Protein AF-A0A0G3LYS0-F1 (afdb_monomer_lite)

Secondary structure (DSSP, 8-state):
----------------------PPP-----TTSEEEEEEEEEEEEE-TTS-EEEEEEEEEEEEETTEEEEEEEEEEEEETTEEEEEEEEEEE-TTSPEEEEEEEEETTTTEEE---HHHHHHHHHHHHHHHHHH-

Structure (mmCIF, N/CA/C/O backbone):
data_AF-A0A0G3LYS0-F1
#
_entry.id   AF-A0A0G3LYS0-F1
#
loop_
_atom_site.group_PDB
_atom_site.id
_atom_site.type_symbol
_atom_site.label_atom_id
_atom_site.label_alt_id
_atom_site.label_comp_id
_atom_site.label_asym_id
_atom_site.label_entity_id
_atom_site.label_seq_id
_atom_site.pdbx_PDB_ins_code
_atom_site.Cartn_x
_atom_site.Cartn_y
_atom_site.Cartn_z
_atom_site.occupancy
_atom_site.B_iso_or_equiv
_atom_site.auth_seq_id
_atom_site.auth_comp_id
_atom_site.auth_asym_id
_atom_site.auth_atom_id
_atom_site.pdbx_PDB_model_num
ATOM 1 N N . MET A 1 1 ? 40.189 -54.945 -75.879 1.00 42.44 1 MET A N 1
ATOM 2 C CA . MET A 1 1 ? 41.351 -54.211 -75.324 1.00 42.44 1 MET A CA 1
ATOM 3 C C . MET A 1 1 ? 40.959 -52.757 -75.107 1.00 42.44 1 MET A C 1
ATOM 5 O O . MET A 1 1 ? 40.443 -52.184 -76.055 1.00 42.44 1 MET A O 1
ATOM 9 N N . LYS A 1 2 ? 41.309 -52.188 -73.936 1.00 33.91 2 LYS A N 1
ATOM 10 C CA . LYS A 1 2 ? 41.269 -50.748 -73.567 1.00 33.91 2 LYS A CA 1
ATOM 11 C C . LYS A 1 2 ? 39.850 -50.183 -73.351 1.00 33.91 2 LYS A C 1
ATOM 13 O O . LYS A 1 2 ? 38.978 -50.449 -74.153 1.00 33.91 2 LYS A O 1
ATOM 18 N N . LYS A 1 3 ? 39.521 -49.381 -72.337 1.00 42.47 3 LYS A N 1
ATOM 19 C CA . LYS A 1 3 ? 40.168 -48.837 -71.128 1.00 42.47 3 LYS A CA 1
ATOM 20 C C . LYS A 1 3 ? 38.987 -48.386 -70.245 1.00 42.47 3 LYS A C 1
ATOM 22 O O . LYS A 1 3 ? 38.077 -47.747 -70.763 1.00 42.47 3 LYS A O 1
ATOM 27 N N . ILE A 1 4 ? 38.996 -48.706 -68.953 1.00 51.25 4 ILE A N 1
ATOM 28 C CA . ILE A 1 4 ? 38.102 -48.076 -67.969 1.00 51.25 4 ILE A CA 1
ATOM 29 C C . ILE A 1 4 ? 38.629 -46.658 -67.737 1.00 51.25 4 ILE A C 1
ATOM 31 O O . ILE A 1 4 ? 39.824 -46.490 -67.488 1.00 51.25 4 ILE A O 1
ATOM 35 N N . LEU A 1 5 ? 37.756 -45.657 -67.815 1.00 40.59 5 LEU A N 1
ATOM 36 C CA . LEU A 1 5 ? 38.044 -44.308 -67.344 1.00 40.59 5 LEU A CA 1
ATOM 37 C C . LEU A 1 5 ? 36.942 -43.926 -66.351 1.00 40.59 5 LEU A C 1
ATOM 39 O O . LEU A 1 5 ? 35.803 -43.686 -66.744 1.00 40.59 5 LEU A O 1
ATOM 43 N N . LEU A 1 6 ? 37.281 -43.935 -65.059 1.00 45.31 6 LEU A N 1
ATOM 44 C CA . LEU A 1 6 ? 36.468 -43.294 -64.031 1.00 45.31 6 LEU A CA 1
ATOM 45 C C . LEU A 1 6 ? 36.523 -41.783 -64.262 1.00 45.31 6 LEU A C 1
ATOM 47 O O . LEU A 1 6 ? 37.611 -41.211 -64.294 1.00 45.31 6 LEU A O 1
ATOM 51 N N . LEU A 1 7 ? 35.359 -41.145 -64.365 1.00 38.19 7 LEU A N 1
ATOM 52 C CA . LEU A 1 7 ? 35.248 -39.695 -64.282 1.00 38.19 7 LEU A CA 1
ATOM 53 C C . LEU A 1 7 ? 34.521 -39.340 -62.983 1.00 38.19 7 LEU A C 1
ATOM 55 O O . LEU A 1 7 ? 33.296 -39.353 -62.892 1.00 38.19 7 LEU A O 1
ATOM 59 N N . THR A 1 8 ? 35.318 -39.069 -61.954 1.00 49.00 8 THR A N 1
ATOM 60 C CA . THR A 1 8 ? 34.903 -38.432 -60.706 1.00 49.00 8 THR A CA 1
ATOM 61 C C . THR A 1 8 ? 34.383 -37.032 -61.012 1.00 49.00 8 THR A C 1
ATOM 63 O O . THR A 1 8 ? 35.166 -36.142 -61.344 1.00 49.00 8 THR A 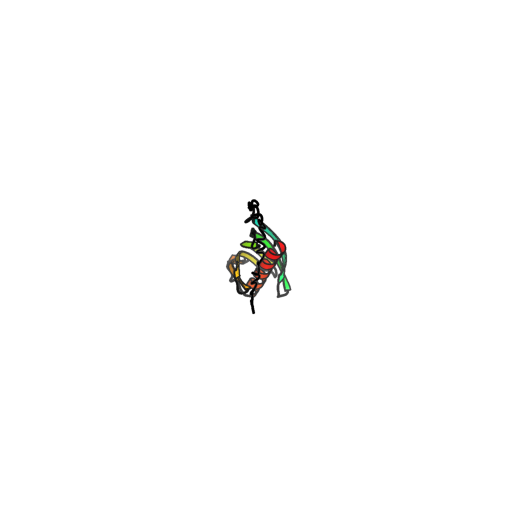O 1
ATOM 66 N N . THR A 1 9 ? 33.075 -36.819 -60.902 1.00 48.72 9 THR A N 1
ATOM 67 C CA . THR A 1 9 ? 32.504 -35.470 -60.850 1.00 48.72 9 THR A CA 1
ATOM 68 C C . THR A 1 9 ? 32.338 -35.078 -59.390 1.00 48.72 9 THR A C 1
ATOM 70 O O . THR A 1 9 ? 31.610 -35.693 -58.617 1.00 48.72 9 THR A O 1
ATOM 73 N N . VAL A 1 10 ? 33.136 -34.087 -59.011 1.00 47.91 10 VAL A N 1
ATOM 74 C CA . VAL A 1 10 ? 33.218 -33.499 -57.681 1.00 47.91 10 VAL A CA 1
ATOM 75 C C . VAL A 1 10 ? 31.913 -32.747 -57.416 1.00 47.91 10 VAL A C 1
ATOM 77 O O . VAL A 1 10 ? 31.523 -31.889 -58.205 1.00 47.91 10 VAL A O 1
ATOM 80 N N . LEU A 1 11 ? 31.241 -33.076 -56.311 1.00 37.00 11 LEU A N 1
ATOM 81 C CA . LEU A 1 11 ? 30.142 -32.293 -55.751 1.00 37.00 11 LEU A CA 1
ATOM 82 C C . LEU A 1 11 ? 30.674 -30.899 -55.398 1.00 37.00 11 LEU A C 1
ATOM 84 O O . LEU A 1 11 ? 31.301 -30.716 -54.355 1.00 37.00 11 LEU A O 1
ATOM 88 N N . SER A 1 12 ? 30.447 -29.908 -56.257 1.00 40.94 12 SER A N 1
ATOM 89 C CA . SER A 1 12 ? 30.615 -28.513 -55.864 1.00 40.94 12 SER A CA 1
ATOM 90 C C . SER A 1 12 ? 29.433 -28.136 -54.977 1.00 40.94 12 SER A C 1
ATOM 92 O O . SER A 1 12 ? 28.340 -27.837 -55.461 1.00 40.94 12 SER A O 1
ATOM 94 N N . VAL A 1 13 ? 29.649 -28.189 -53.665 1.00 43.75 13 VAL A N 1
ATOM 95 C CA . VAL A 1 13 ? 28.769 -27.556 -52.686 1.00 43.75 13 VAL A CA 1
ATOM 96 C C . VAL A 1 13 ? 28.856 -26.057 -52.957 1.00 43.75 13 VAL A C 1
ATOM 98 O O . VAL A 1 13 ? 29.890 -25.435 -52.715 1.00 43.75 13 VAL A O 1
ATOM 101 N N . ALA A 1 14 ? 27.809 -25.479 -53.542 1.00 38.28 14 ALA A N 1
ATOM 102 C CA . ALA A 1 14 ? 27.679 -24.036 -53.615 1.00 38.28 14 ALA A CA 1
ATOM 103 C C . ALA A 1 14 ? 27.429 -23.538 -52.188 1.00 38.28 14 ALA A C 1
ATOM 105 O O . ALA A 1 14 ? 26.298 -23.531 -51.706 1.00 38.28 14 ALA A O 1
ATOM 106 N N . SER A 1 15 ? 28.500 -23.179 -51.486 1.00 40.53 15 SER A N 1
ATOM 107 C CA . SER A 1 15 ? 28.417 -22.438 -50.235 1.00 40.53 15 SER A CA 1
ATOM 108 C C . SER A 1 15 ? 27.838 -21.061 -50.556 1.00 40.53 15 SER A C 1
ATOM 110 O O . SER A 1 15 ? 28.570 -20.131 -50.893 1.00 40.53 15 SER A O 1
ATOM 112 N N . LEU A 1 16 ? 26.509 -20.932 -50.499 1.00 37.47 16 LEU A N 1
ATOM 113 C CA . LEU A 1 16 ? 25.861 -19.633 -50.382 1.00 37.47 16 LEU A CA 1
ATOM 114 C C . LEU A 1 16 ? 26.299 -19.034 -49.044 1.00 37.47 16 LEU A C 1
ATOM 116 O O . LEU A 1 16 ? 25.696 -19.283 -48.004 1.00 37.47 16 LEU A O 1
ATOM 120 N N . TYR A 1 17 ? 27.352 -18.225 -49.069 1.00 39.88 17 TYR A N 1
ATOM 121 C CA . TYR A 1 17 ? 27.537 -17.218 -48.042 1.00 39.88 17 TYR A CA 1
ATOM 122 C C . TYR A 1 17 ? 26.452 -16.171 -48.273 1.00 39.88 17 TYR A C 1
ATOM 124 O O . TYR A 1 17 ? 26.597 -15.269 -49.098 1.00 39.88 17 TYR A O 1
ATOM 132 N N . ALA A 1 18 ? 25.331 -16.320 -47.571 1.00 35.09 18 ALA A N 1
ATOM 133 C CA . ALA A 1 18 ? 24.426 -15.212 -47.342 1.00 35.09 18 ALA A CA 1
ATOM 134 C C . ALA A 1 18 ? 25.208 -14.169 -46.534 1.00 35.09 18 ALA A C 1
ATOM 136 O O . ALA A 1 18 ? 25.243 -14.206 -45.308 1.00 35.09 18 ALA A O 1
ATOM 137 N N . ASN A 1 19 ? 25.884 -13.254 -47.228 1.00 43.31 19 ASN A N 1
ATOM 138 C CA . ASN A 1 19 ? 26.410 -12.040 -46.625 1.00 43.31 19 ASN A CA 1
ATOM 139 C C . ASN A 1 19 ? 25.233 -11.082 -46.404 1.00 43.31 19 ASN A C 1
ATOM 141 O O . ASN A 1 19 ? 25.133 -10.029 -47.027 1.00 43.31 19 ASN A O 1
ATOM 145 N N . THR A 1 20 ? 24.290 -11.489 -45.554 1.00 40.12 20 THR A N 1
ATOM 146 C CA . THR A 1 20 ? 23.375 -10.548 -44.929 1.00 40.12 20 THR A CA 1
ATOM 147 C C . THR A 1 20 ? 24.205 -9.842 -43.880 1.00 40.12 20 THR A C 1
ATOM 149 O O . THR A 1 20 ? 24.384 -10.345 -42.771 1.00 40.12 20 THR A O 1
ATOM 152 N N . THR A 1 21 ? 24.757 -8.688 -44.241 1.00 43.28 21 THR A N 1
ATOM 153 C CA . THR A 1 21 ? 25.082 -7.660 -43.263 1.00 43.28 21 THR A CA 1
ATOM 154 C C . THR A 1 21 ? 23.775 -7.403 -42.524 1.00 43.28 21 THR A C 1
ATOM 156 O O . THR A 1 21 ? 22.909 -6.690 -43.021 1.00 43.28 21 THR A O 1
ATOM 159 N N . ILE A 1 22 ? 23.568 -8.082 -41.393 1.00 47.25 22 ILE A N 1
ATOM 160 C CA . ILE A 1 22 ? 22.548 -7.679 -40.437 1.00 47.25 22 ILE A CA 1
ATOM 161 C C . ILE A 1 22 ? 23.026 -6.288 -40.038 1.00 47.25 22 ILE A C 1
ATOM 163 O O . ILE A 1 22 ? 24.131 -6.196 -39.493 1.00 47.25 22 ILE A O 1
ATOM 167 N N . PRO A 1 23 ? 22.312 -5.205 -40.393 1.00 46.44 23 PRO A N 1
ATOM 168 C CA . PRO A 1 23 ? 22.690 -3.903 -39.890 1.00 46.44 23 PRO A CA 1
ATOM 169 C C . PRO A 1 23 ? 22.713 -4.054 -38.376 1.00 46.44 23 PRO A C 1
ATOM 171 O O . PRO A 1 23 ? 21.704 -4.433 -37.776 1.00 46.44 23 PRO A O 1
ATOM 174 N N . THR A 1 24 ? 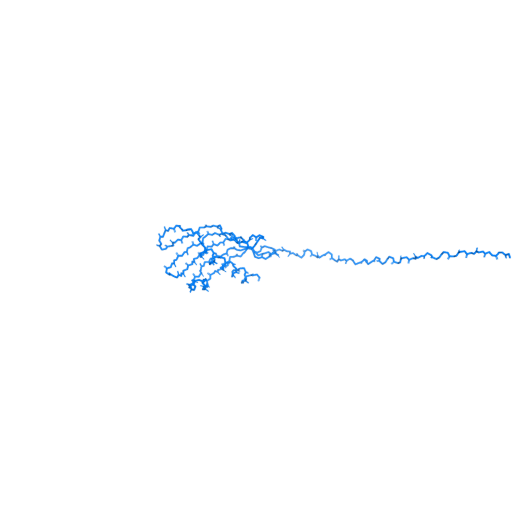23.889 -3.858 -37.773 1.00 49.19 24 THR A N 1
ATOM 175 C CA . THR A 1 24 ? 23.996 -3.690 -36.329 1.00 49.19 24 THR A CA 1
ATOM 176 C C . THR A 1 24 ? 22.914 -2.681 -35.996 1.00 49.19 24 THR A C 1
ATOM 178 O O . THR A 1 24 ? 22.960 -1.602 -36.598 1.00 49.19 24 THR A O 1
ATOM 181 N N . PRO A 1 25 ? 21.900 -3.025 -35.177 1.00 50.12 25 PRO A N 1
ATOM 182 C CA . PRO A 1 25 ? 20.877 -2.060 -34.841 1.00 50.12 25 PRO A CA 1
ATOM 183 C C . PRO A 1 25 ? 21.638 -0.831 -34.378 1.00 50.12 25 PRO A C 1
ATOM 185 O O . PRO A 1 25 ? 22.499 -0.937 -33.493 1.00 50.12 25 PRO A O 1
ATOM 188 N N . GLU A 1 26 ? 21.423 0.292 -35.073 1.00 48.69 26 GLU A N 1
ATOM 189 C CA . GLU A 1 26 ? 21.941 1.566 -34.612 1.00 48.69 26 GLU A CA 1
ATOM 190 C C . GLU A 1 26 ? 21.611 1.598 -33.133 1.00 48.69 26 GLU A C 1
ATOM 192 O O . GLU A 1 26 ? 20.501 1.222 -32.738 1.00 48.69 26 GLU A O 1
ATOM 197 N N . LYS A 1 27 ? 22.611 1.917 -32.311 1.00 47.59 27 LYS A N 1
ATOM 198 C CA . LYS A 1 27 ? 22.441 2.102 -30.878 1.00 47.59 27 LYS A CA 1
ATOM 199 C C . LYS A 1 27 ? 21.561 3.341 -30.742 1.00 47.59 27 LYS A C 1
ATOM 201 O O . LYS A 1 27 ? 22.054 4.427 -30.457 1.00 47.59 27 LYS A O 1
ATOM 206 N N . GLY A 1 28 ? 20.278 3.183 -31.079 1.00 41.50 28 GLY A N 1
ATOM 207 C CA . GLY A 1 28 ? 19.245 4.179 -30.973 1.00 41.50 28 GLY A CA 1
ATOM 208 C C . GLY A 1 28 ? 19.391 4.672 -29.565 1.00 41.50 28 GLY A C 1
ATOM 209 O O . GLY A 1 28 ? 19.545 3.860 -28.652 1.00 41.50 28 GLY A O 1
ATOM 210 N N . ASN A 1 29 ? 19.531 5.982 -29.428 1.00 44.41 29 ASN A N 1
ATOM 211 C CA . ASN A 1 29 ? 19.774 6.605 -28.149 1.00 44.41 29 ASN A CA 1
ATOM 212 C C . ASN A 1 29 ? 18.725 6.088 -27.157 1.00 44.41 29 ASN A C 1
ATOM 214 O O . ASN A 1 29 ? 17.603 6.582 -27.107 1.00 44.41 29 ASN A O 1
ATOM 218 N N . TYR A 1 30 ? 19.093 5.080 -26.361 1.00 46.59 30 TYR A N 1
ATOM 219 C CA . TYR A 1 30 ? 18.342 4.601 -25.212 1.00 46.59 30 TYR A CA 1
ATOM 220 C C . TYR A 1 30 ? 18.517 5.636 -24.092 1.00 46.59 30 TYR A C 1
ATOM 222 O O . TYR A 1 30 ? 18.866 5.309 -22.964 1.00 46.59 30 TYR A O 1
ATOM 230 N N . THR A 1 31 ? 18.340 6.920 -24.400 1.00 45.25 31 THR A N 1
ATOM 231 C CA . THR A 1 31 ? 18.485 8.033 -23.458 1.00 45.25 31 THR A CA 1
ATOM 232 C C . THR A 1 31 ? 17.284 8.157 -22.519 1.00 45.25 31 THR A C 1
ATOM 234 O O . THR A 1 31 ? 17.213 9.108 -21.754 1.00 45.25 31 THR A O 1
ATOM 237 N N . ALA A 1 32 ? 16.376 7.177 -22.508 1.00 51.00 32 ALA A N 1
ATOM 238 C CA . ALA A 1 32 ? 15.281 7.091 -21.544 1.00 51.00 32 ALA A CA 1
ATOM 239 C C . ALA A 1 32 ? 15.036 5.658 -21.028 1.00 51.00 32 ALA A C 1
ATOM 241 O O . ALA A 1 32 ? 13.913 5.314 -20.682 1.00 51.00 32 ALA A O 1
ATOM 242 N N . ALA A 1 33 ? 16.059 4.793 -20.972 1.00 50.19 33 ALA A N 1
ATOM 243 C CA . ALA A 1 33 ? 15.879 3.405 -20.517 1.00 50.19 33 ALA A CA 1
ATOM 244 C C . ALA A 1 33 ? 15.603 3.242 -19.006 1.00 50.19 33 ALA A C 1
ATOM 246 O O . ALA A 1 33 ? 15.414 2.114 -18.571 1.00 50.19 33 ALA A O 1
ATOM 247 N N . ASN A 1 34 ? 15.570 4.330 -18.228 1.00 56.97 34 ASN A N 1
ATOM 248 C CA . ASN A 1 34 ? 15.191 4.347 -16.813 1.00 56.97 34 ASN A CA 1
ATOM 249 C C . ASN A 1 34 ? 14.519 5.689 -16.488 1.00 56.97 34 ASN A C 1
ATOM 251 O O . ASN A 1 34 ? 15.187 6.641 -16.080 1.00 56.97 34 ASN A O 1
ATOM 255 N N . ALA A 1 35 ? 13.210 5.797 -16.710 1.00 71.69 35 ALA A N 1
ATOM 256 C CA . ALA A 1 35 ? 12.454 6.960 -16.259 1.00 71.69 35 ALA A CA 1
ATOM 257 C C . ALA A 1 35 ? 12.054 6.752 -14.793 1.00 71.69 35 ALA A C 1
ATOM 259 O O . ALA A 1 35 ? 11.310 5.824 -14.474 1.00 71.69 35 ALA A O 1
ATOM 260 N N . TYR A 1 36 ? 12.553 7.605 -13.899 1.00 83.44 36 TYR A N 1
ATOM 261 C CA . TYR A 1 36 ? 12.013 7.711 -12.546 1.00 83.44 36 TYR A CA 1
ATOM 262 C C . TYR A 1 36 ? 10.715 8.512 -12.605 1.00 83.44 36 TYR A C 1
ATOM 264 O O . TYR A 1 36 ? 10.692 9.624 -13.136 1.00 83.44 36 TYR A O 1
ATOM 272 N N . LYS A 1 37 ? 9.637 7.943 -12.073 1.00 88.81 37 LYS A N 1
ATOM 273 C CA . LYS A 1 37 ? 8.316 8.567 -12.038 1.00 88.81 37 LYS A CA 1
ATOM 274 C C . LYS A 1 37 ? 7.775 8.491 -10.619 1.00 88.81 37 LYS A C 1
ATOM 276 O O . LYS A 1 37 ? 7.883 7.457 -9.971 1.00 88.81 37 LYS A O 1
ATOM 281 N N . LYS A 1 38 ? 7.158 9.578 -10.174 1.00 92.69 38 LYS A N 1
ATOM 282 C CA . LYS A 1 38 ? 6.339 9.608 -8.967 1.00 92.69 38 LYS A CA 1
ATOM 283 C C . LYS A 1 38 ? 4.878 9.575 -9.403 1.00 92.69 38 LYS A C 1
ATOM 285 O O . LYS A 1 38 ? 4.467 10.402 -10.216 1.00 92.69 38 LYS A O 1
ATOM 290 N N . ILE A 1 39 ? 4.136 8.570 -8.960 1.00 92.44 39 ILE A N 1
ATOM 291 C CA . ILE A 1 39 ? 2.740 8.342 -9.338 1.00 92.44 39 ILE A CA 1
ATOM 292 C C . ILE A 1 39 ? 1.868 8.716 -8.146 1.00 92.44 39 ILE A C 1
ATOM 294 O O . ILE A 1 39 ? 2.099 8.234 -7.039 1.00 92.44 39 ILE A O 1
ATOM 298 N N . GLU A 1 40 ? 0.885 9.578 -8.385 1.00 95.19 40 GLU A N 1
ATOM 299 C CA . GLU A 1 40 ? -0.169 9.871 -7.418 1.00 95.19 40 GLU A CA 1
ATOM 300 C C . GLU A 1 40 ? -1.157 8.709 -7.381 1.00 95.19 40 GLU A C 1
ATOM 302 O O . GLU A 1 40 ? -1.605 8.230 -8.427 1.00 95.19 40 GLU A O 1
ATOM 307 N N . LEU A 1 41 ? -1.489 8.260 -6.177 1.00 96.06 41 LEU A N 1
ATOM 308 C CA . LEU A 1 41 ? -2.594 7.351 -5.937 1.00 96.06 41 LEU A CA 1
ATOM 309 C C . LEU A 1 41 ? -3.728 8.170 -5.334 1.00 96.06 41 LEU A C 1
ATOM 311 O O . LEU A 1 41 ? -3.514 8.877 -4.355 1.00 96.06 41 LEU A O 1
ATOM 315 N N . ASP A 1 42 ? -4.911 8.065 -5.924 1.00 96.88 42 ASP A N 1
ATOM 316 C CA . ASP A 1 42 ? -6.169 8.544 -5.356 1.00 96.88 42 ASP A CA 1
ATOM 317 C C . ASP A 1 42 ? -7.298 7.707 -5.960 1.00 96.88 42 ASP A C 1
ATOM 319 O O . ASP A 1 42 ? -7.773 7.955 -7.071 1.00 96.88 42 ASP A O 1
ATOM 323 N N . TYR A 1 43 ? -7.640 6.613 -5.288 1.00 96.50 43 TYR A N 1
ATOM 324 C CA . TYR A 1 43 ? -8.678 5.704 -5.757 1.00 96.50 43 TYR A CA 1
ATOM 325 C C . TYR A 1 43 ? -9.267 4.884 -4.617 1.00 96.50 43 TYR A C 1
ATOM 327 O O . TYR A 1 43 ? -8.775 4.860 -3.493 1.00 96.50 43 TYR A O 1
ATOM 335 N N . THR A 1 44 ? -10.368 4.203 -4.912 1.00 97.06 44 THR A N 1
ATOM 336 C CA . THR A 1 44 ? -11.037 3.314 -3.967 1.00 97.06 44 THR A CA 1
ATOM 337 C C . THR A 1 44 ? -10.863 1.863 -4.391 1.00 97.06 44 THR A C 1
ATOM 339 O O . THR A 1 44 ? -11.022 1.539 -5.566 1.00 97.06 44 THR A O 1
ATOM 342 N N . ILE A 1 45 ? -10.593 0.988 -3.426 1.00 95.19 45 ILE A N 1
ATOM 343 C CA . ILE A 1 45 ? -10.456 -0.454 -3.617 1.00 95.19 45 ILE A CA 1
ATOM 344 C C . ILE A 1 45 ? -11.287 -1.205 -2.578 1.00 95.19 45 ILE A C 1
ATOM 346 O O . ILE A 1 45 ? -11.514 -0.720 -1.471 1.00 95.19 45 ILE A O 1
ATOM 350 N N . LYS A 1 46 ? -11.795 -2.381 -2.945 1.00 95.00 46 LYS A N 1
ATOM 351 C CA . LYS A 1 46 ? -12.532 -3.257 -2.033 1.00 95.00 46 LYS A CA 1
ATOM 352 C C . LYS A 1 46 ? -11.654 -4.448 -1.680 1.00 95.00 46 LYS A C 1
ATOM 354 O O . LYS A 1 46 ? -11.190 -5.128 -2.595 1.00 95.00 46 LYS A O 1
ATOM 359 N N . ASP A 1 47 ? -11.437 -4.673 -0.388 1.00 91.44 47 ASP A N 1
ATOM 360 C CA . ASP A 1 47 ? -10.651 -5.811 0.085 1.00 91.44 47 ASP A CA 1
ATOM 361 C C . ASP A 1 47 ? -11.441 -7.130 0.008 1.00 91.44 47 ASP A C 1
ATOM 363 O O . ASP A 1 47 ? -12.642 -7.163 -0.291 1.00 91.44 47 ASP A O 1
ATOM 367 N N . VAL A 1 48 ? -10.751 -8.234 0.300 1.00 85.88 48 VAL A N 1
ATOM 368 C CA . VAL A 1 48 ? -11.319 -9.593 0.297 1.00 85.88 48 VAL A CA 1
ATOM 369 C C . VAL A 1 48 ? -12.449 -9.787 1.314 1.00 85.88 48 VAL A C 1
ATOM 371 O O . VAL A 1 48 ? -13.309 -10.644 1.116 1.00 85.88 48 VAL A O 1
ATOM 374 N N . ASN A 1 49 ? -12.484 -8.965 2.364 1.00 88.75 49 ASN A N 1
ATOM 375 C CA . ASN A 1 49 ? -13.494 -8.986 3.419 1.00 88.75 49 ASN A CA 1
ATOM 376 C C . ASN A 1 49 ? -14.691 -8.067 3.097 1.00 88.75 49 ASN A C 1
ATOM 378 O O . ASN A 1 49 ? -15.661 -8.003 3.851 1.00 88.75 49 ASN A O 1
ATOM 382 N N . GLY A 1 50 ? -14.660 -7.377 1.953 1.00 91.50 50 GLY A N 1
ATOM 383 C CA . GLY A 1 50 ? -15.712 -6.487 1.482 1.00 91.50 50 GLY A CA 1
ATOM 384 C C . GLY A 1 50 ? -15.624 -5.054 2.014 1.00 91.50 50 GLY A C 1
ATOM 385 O O . GLY A 1 50 ? -16.505 -4.247 1.692 1.00 91.50 50 GLY A O 1
ATOM 386 N N . THR A 1 51 ? -14.584 -4.710 2.772 1.00 94.94 51 THR A N 1
ATOM 387 C CA . THR A 1 51 ? -14.342 -3.345 3.242 1.00 94.94 51 THR A CA 1
ATOM 388 C C . THR A 1 51 ? -13.874 -2.486 2.080 1.00 94.94 51 THR A C 1
ATOM 390 O O . THR A 1 51 ? -13.043 -2.886 1.268 1.00 94.94 51 THR A O 1
ATOM 393 N N . THR A 1 52 ? -14.439 -1.287 1.986 1.00 97.06 52 THR A N 1
ATOM 394 C CA . THR A 1 52 ? -14.026 -0.292 0.997 1.00 97.06 52 THR A CA 1
ATOM 395 C C . THR A 1 52 ? -12.953 0.601 1.606 1.00 97.06 52 THR A C 1
ATOM 397 O O . THR A 1 52 ? -13.167 1.173 2.676 1.00 97.06 52 THR A O 1
ATOM 400 N N . TRP A 1 53 ? -11.825 0.707 0.913 1.00 97.44 53 TRP A N 1
ATOM 401 C CA . TRP A 1 53 ? -10.653 1.477 1.298 1.00 97.44 53 TRP A CA 1
ATOM 402 C C . TRP A 1 53 ? -10.414 2.595 0.290 1.00 97.44 53 TRP A C 1
ATOM 404 O O . TRP A 1 53 ? -10.312 2.342 -0.909 1.00 97.44 53 TRP A O 1
ATOM 414 N N . HIS A 1 54 ? -10.310 3.828 0.774 1.00 98.31 54 HIS A N 1
ATOM 415 C CA . HIS A 1 54 ? -9.770 4.948 0.015 1.00 98.31 54 HIS A CA 1
ATOM 416 C C . HIS A 1 54 ? -8.252 4.953 0.172 1.00 98.31 54 HIS A C 1
ATOM 418 O O . HIS A 1 54 ? -7.740 5.021 1.292 1.00 98.31 54 HIS A O 1
ATOM 424 N N . ILE A 1 55 ? -7.555 4.829 -0.952 1.00 98.06 55 ILE A N 1
ATOM 425 C CA . ILE A 1 55 ? -6.101 4.800 -1.038 1.00 98.06 55 ILE A CA 1
ATOM 426 C C . ILE A 1 55 ? -5.651 6.118 -1.639 1.00 98.06 55 ILE A C 1
ATOM 428 O O . ILE A 1 55 ? -6.020 6.430 -2.774 1.00 98.06 55 ILE A O 1
ATOM 432 N N . TYR A 1 56 ? -4.847 6.873 -0.895 1.00 98.12 56 TYR A N 1
ATOM 433 C CA . TYR A 1 56 ? -4.275 8.114 -1.398 1.00 98.12 56 TYR A CA 1
ATOM 434 C C . TYR A 1 56 ? -2.818 8.297 -0.986 1.00 98.12 56 TYR A C 1
ATOM 436 O O . TYR A 1 56 ? -2.408 7.853 0.082 1.00 98.12 56 TYR A O 1
ATOM 444 N N . GLY A 1 57 ? -2.020 8.958 -1.819 1.00 97.81 57 GLY A N 1
ATOM 445 C CA . GLY A 1 57 ? -0.604 9.204 -1.552 1.00 97.81 57 GLY A CA 1
ATOM 446 C C . GLY A 1 57 ? 0.245 9.043 -2.801 1.00 97.81 57 GLY A C 1
ATOM 447 O O . GLY A 1 57 ? -0.194 9.361 -3.904 1.00 97.81 57 GLY A O 1
ATOM 448 N N . TRP A 1 58 ? 1.472 8.560 -2.635 1.00 97.19 58 TRP A N 1
ATOM 449 C CA . TRP A 1 58 ? 2.452 8.505 -3.710 1.00 97.19 58 TRP A CA 1
ATOM 450 C C . TRP A 1 58 ? 3.206 7.183 -3.755 1.00 97.19 58 TRP A C 1
ATOM 452 O O . TRP A 1 58 ? 3.500 6.563 -2.734 1.00 97.19 58 TRP A O 1
ATOM 462 N N . VAL A 1 59 ? 3.582 6.793 -4.969 1.00 95.31 59 VAL A N 1
ATOM 463 C CA . VAL A 1 59 ? 4.511 5.693 -5.213 1.00 95.31 59 VAL A CA 1
ATOM 464 C C . VAL A 1 59 ? 5.608 6.139 -6.171 1.00 95.31 59 VAL A C 1
ATOM 466 O O . VAL A 1 59 ? 5.347 6.661 -7.258 1.00 95.31 59 VAL A O 1
ATOM 469 N N . ASP A 1 60 ? 6.852 5.936 -5.759 1.00 93.31 60 ASP A N 1
ATOM 470 C CA . ASP A 1 60 ? 8.031 6.179 -6.577 1.00 93.31 60 ASP A CA 1
ATOM 471 C C . ASP A 1 60 ? 8.359 4.908 -7.361 1.00 93.31 60 ASP A C 1
ATOM 473 O O . ASP A 1 60 ? 8.528 3.831 -6.785 1.00 93.31 60 ASP A O 1
ATOM 477 N N . VAL A 1 61 ? 8.482 5.025 -8.683 1.00 90.12 61 VAL A N 1
ATOM 478 C CA . VAL A 1 61 ? 8.736 3.897 -9.584 1.00 90.12 61 VAL A CA 1
ATOM 479 C C . VAL A 1 61 ? 9.878 4.179 -10.549 1.00 90.12 61 VAL A C 1
ATOM 481 O O . VAL A 1 61 ? 10.154 5.322 -10.920 1.00 90.12 61 VAL A O 1
ATOM 484 N N . SER A 1 62 ? 10.534 3.110 -10.984 1.00 87.38 62 SER A N 1
ATOM 485 C CA . SER A 1 62 ? 11.473 3.115 -12.101 1.00 87.38 62 SER A CA 1
ATOM 486 C C . SER A 1 62 ? 10.871 2.332 -13.258 1.00 87.38 62 SER A C 1
ATOM 488 O O . SER A 1 62 ? 10.491 1.175 -13.091 1.00 87.38 62 SER A O 1
ATOM 490 N N . ILE A 1 63 ? 10.797 2.964 -14.428 1.00 81.88 63 ILE A N 1
ATOM 491 C CA . ILE A 1 63 ? 10.283 2.359 -15.657 1.00 81.88 63 ILE A CA 1
ATOM 492 C C . ILE A 1 63 ? 11.464 2.098 -16.584 1.00 81.88 63 ILE A C 1
ATOM 494 O O . ILE A 1 63 ? 12.132 3.040 -17.021 1.00 81.88 63 ILE A O 1
ATOM 498 N N . GLY A 1 64 ? 11.717 0.825 -16.873 1.00 76.69 64 GLY A N 1
ATOM 499 C CA . GLY A 1 64 ? 12.774 0.402 -17.785 1.00 76.69 64 GLY A CA 1
ATOM 500 C C . GLY A 1 64 ? 12.310 -0.676 -18.756 1.00 76.69 64 GLY A C 1
ATOM 501 O O . GLY A 1 64 ? 11.150 -1.078 -18.770 1.00 76.69 64 GLY A O 1
ATOM 502 N N . LEU A 1 65 ? 13.241 -1.184 -19.567 1.00 70.12 65 LEU A N 1
ATOM 503 C CA . LEU A 1 65 ? 12.954 -2.223 -20.571 1.00 70.12 65 LEU A CA 1
ATOM 504 C C . LEU A 1 65 ? 12.423 -3.539 -19.965 1.00 70.12 65 LEU A C 1
ATOM 506 O O . LEU A 1 65 ? 11.829 -4.338 -20.679 1.00 70.12 65 LEU A O 1
ATOM 510 N N . GLY A 1 66 ? 12.644 -3.761 -18.665 1.00 71.62 66 GLY A N 1
ATOM 511 C CA . GLY A 1 66 ? 12.133 -4.909 -17.910 1.00 71.62 66 GLY A CA 1
ATOM 512 C C . GLY A 1 66 ? 10.770 -4.686 -17.242 1.00 71.62 66 GLY A C 1
ATOM 513 O O . GLY A 1 66 ? 10.347 -5.546 -16.478 1.00 71.62 66 GLY A O 1
ATOM 514 N N . GLY A 1 67 ? 10.105 -3.553 -17.498 1.00 78.69 67 GLY A N 1
ATOM 515 C CA . GLY A 1 67 ? 8.837 -3.175 -16.873 1.00 78.69 67 GLY A CA 1
ATOM 516 C C . GLY A 1 67 ? 9.000 -2.183 -15.719 1.00 78.69 67 GLY A C 1
ATOM 517 O O . GLY A 1 67 ? 9.978 -1.430 -15.649 1.00 78.69 67 GLY A O 1
ATOM 518 N N . ILE A 1 68 ? 8.007 -2.170 -14.828 1.00 82.81 68 ILE A N 1
ATOM 519 C CA . ILE A 1 68 ? 7.952 -1.285 -13.663 1.00 82.81 68 ILE A CA 1
ATOM 520 C C . ILE A 1 68 ? 8.594 -1.948 -12.453 1.00 82.81 68 ILE A C 1
ATOM 522 O O . ILE A 1 68 ? 8.204 -3.038 -12.048 1.00 82.81 68 ILE A O 1
ATOM 526 N N . SER A 1 69 ? 9.522 -1.232 -11.826 1.00 85.31 69 SER A N 1
ATOM 527 C CA . SER A 1 69 ? 10.010 -1.532 -10.485 1.00 85.31 69 SER A CA 1
ATOM 528 C C . SER A 1 69 ? 9.467 -0.500 -9.506 1.00 85.31 69 SER A C 1
ATOM 530 O O . SER A 1 69 ? 9.680 0.700 -9.694 1.00 85.31 69 SER A O 1
ATOM 532 N N . ILE A 1 70 ? 8.814 -0.957 -8.438 1.00 87.88 70 ILE A N 1
ATOM 533 C CA . ILE A 1 70 ? 8.420 -0.081 -7.337 1.00 87.88 70 ILE A CA 1
ATOM 534 C C . ILE A 1 70 ? 9.628 0.191 -6.439 1.00 87.88 70 ILE A C 1
ATOM 536 O O . ILE A 1 70 ? 10.313 -0.734 -6.000 1.00 87.88 70 ILE A O 1
ATOM 540 N N . ASN A 1 71 ? 9.899 1.466 -6.170 1.00 89.75 71 ASN A N 1
ATOM 541 C CA . ASN A 1 71 ? 11.006 1.893 -5.321 1.00 89.75 71 ASN A CA 1
ATOM 542 C C . ASN A 1 71 ? 10.540 2.177 -3.896 1.00 89.75 71 ASN A C 1
ATOM 544 O O . ASN A 1 71 ? 11.188 1.721 -2.955 1.00 89.75 71 ASN A O 1
ATOM 548 N N . HIS A 1 72 ? 9.444 2.924 -3.747 1.00 95.38 72 HIS A N 1
ATOM 549 C CA . HIS A 1 72 ? 8.957 3.369 -2.447 1.00 95.38 72 HIS A CA 1
ATOM 550 C C . HIS A 1 72 ? 7.469 3.732 -2.486 1.00 95.38 72 HIS A C 1
ATOM 552 O O . HIS A 1 72 ? 6.996 4.299 -3.467 1.00 95.38 72 HIS A O 1
ATOM 558 N N . TYR A 1 73 ? 6.760 3.431 -1.407 1.00 96.81 73 TYR A N 1
ATOM 559 C CA . TYR A 1 73 ? 5.387 3.821 -1.122 1.00 96.81 73 TYR A CA 1
ATOM 560 C C . TYR A 1 73 ? 5.367 4.807 0.037 1.00 96.81 73 TYR A C 1
ATOM 562 O O . TYR A 1 73 ? 6.053 4.597 1.033 1.00 96.81 73 TYR A O 1
ATOM 570 N N . ASP A 1 74 ? 4.513 5.814 -0.092 1.00 97.62 74 ASP A N 1
ATOM 571 C CA . ASP A 1 74 ? 4.086 6.725 0.964 1.00 97.62 74 ASP A CA 1
ATOM 572 C C . ASP A 1 74 ? 2.576 6.935 0.779 1.00 97.62 74 ASP A C 1
ATOM 574 O O . ASP A 1 74 ? 2.141 7.772 -0.019 1.00 97.62 74 ASP A O 1
ATOM 578 N N . VAL A 1 75 ? 1.771 6.062 1.393 1.00 97.88 75 VAL A N 1
ATOM 579 C CA . VAL A 1 75 ? 0.336 5.939 1.090 1.00 97.88 75 VAL A CA 1
ATOM 580 C C . VAL A 1 75 ? -0.513 5.804 2.342 1.00 97.88 75 VAL A C 1
ATOM 582 O O . VAL A 1 75 ? -0.172 5.104 3.290 1.00 97.88 75 VAL A O 1
ATOM 585 N N . HIS A 1 76 ? -1.675 6.436 2.320 1.00 98.31 76 HIS A N 1
ATOM 586 C CA . HIS A 1 76 ? -2.707 6.305 3.329 1.00 98.31 76 HIS A CA 1
ATOM 587 C C . HIS A 1 76 ? -3.807 5.353 2.868 1.00 98.31 76 HIS A C 1
ATOM 589 O O . HIS A 1 76 ? -4.227 5.383 1.711 1.00 98.31 76 HIS A O 1
ATOM 595 N N . LEU A 1 77 ? -4.298 4.543 3.805 1.00 97.88 77 LEU A N 1
ATOM 596 C CA . LEU A 1 77 ? -5.396 3.604 3.619 1.00 97.88 77 LEU A CA 1
ATOM 597 C C . LEU A 1 77 ? -6.507 3.953 4.613 1.00 97.88 77 LEU A C 1
ATOM 599 O O . LEU A 1 77 ? -6.321 3.816 5.823 1.00 97.88 77 LEU A O 1
ATOM 603 N N . VAL A 1 78 ? -7.657 4.414 4.121 1.00 97.88 78 VAL A N 1
ATOM 604 C CA . VAL A 1 78 ? -8.796 4.823 4.958 1.00 97.88 78 VAL A CA 1
ATOM 605 C C . VAL A 1 78 ? -10.006 3.955 4.654 1.00 97.88 78 VAL A C 1
ATOM 607 O O . VAL A 1 78 ? -10.540 3.990 3.550 1.00 97.88 78 VAL A O 1
ATOM 610 N N . GLY A 1 79 ? -10.465 3.177 5.629 1.00 95.94 79 GLY A N 1
ATOM 611 C CA . GLY A 1 79 ? -11.542 2.212 5.416 1.00 95.94 79 GLY A CA 1
ATOM 612 C C . GLY A 1 79 ? -11.912 1.449 6.682 1.00 95.94 79 GLY A C 1
ATOM 613 O O . GLY A 1 79 ? -11.112 1.314 7.604 1.00 95.94 79 GLY A O 1
ATOM 614 N N . GLY A 1 80 ? -13.163 0.986 6.768 1.00 89.88 80 GLY A N 1
ATOM 615 C CA . GLY A 1 80 ? -13.626 0.150 7.888 1.00 89.88 80 GLY A CA 1
ATOM 616 C C . GLY A 1 80 ? -13.536 0.803 9.275 1.00 89.88 80 GLY A C 1
ATOM 617 O O . GLY A 1 80 ? -13.493 0.094 10.274 1.00 89.88 80 GLY A O 1
ATOM 618 N N . GLY A 1 81 ? -13.484 2.138 9.346 1.00 93.69 81 GLY A N 1
ATOM 619 C CA . GLY A 1 81 ? -13.262 2.886 10.591 1.00 93.69 81 GLY A CA 1
ATOM 620 C C . GLY A 1 81 ? -11.789 3.075 10.972 1.00 93.69 81 GLY A C 1
ATOM 621 O O . GLY A 1 81 ? -11.514 3.657 12.017 1.00 93.69 81 GLY A O 1
ATOM 622 N N . ASN A 1 82 ? -10.856 2.631 10.128 1.00 95.00 82 ASN A N 1
ATOM 623 C CA . ASN A 1 82 ? -9.418 2.745 10.336 1.00 95.00 82 ASN A CA 1
ATOM 624 C C . ASN A 1 82 ? -8.791 3.769 9.384 1.00 95.00 82 ASN A C 1
ATOM 626 O O . ASN A 1 82 ? -9.303 4.029 8.291 1.00 95.00 82 ASN A O 1
ATOM 630 N N . HIS A 1 83 ? -7.643 4.306 9.794 1.00 97.50 83 HIS A N 1
ATOM 631 C CA . HIS A 1 83 ? -6.763 5.117 8.957 1.00 97.50 83 HIS A CA 1
ATOM 632 C C . HIS A 1 83 ? -5.329 4.670 9.196 1.00 97.50 83 HIS A C 1
ATOM 634 O O . HIS A 1 83 ? -4.777 4.886 10.276 1.00 97.50 83 HIS A O 1
ATOM 640 N N . TYR A 1 84 ? -4.744 4.053 8.178 1.00 97.88 84 TYR A N 1
ATOM 641 C CA . TYR A 1 84 ? -3.363 3.610 8.198 1.00 97.88 84 TYR A CA 1
ATOM 642 C C . TYR A 1 84 ? -2.491 4.450 7.274 1.00 97.88 84 TYR A C 1
ATOM 644 O O . TYR A 1 84 ? -2.966 4.974 6.267 1.00 97.88 84 TYR A O 1
ATOM 652 N N . HIS A 1 85 ? -1.214 4.570 7.615 1.00 98.25 85 HIS A N 1
ATOM 653 C CA . HIS A 1 85 ? -0.179 5.165 6.778 1.00 98.25 85 HIS A CA 1
ATOM 654 C C . HIS A 1 85 ? 0.931 4.140 6.581 1.00 98.25 85 HIS A C 1
ATOM 656 O O . HIS A 1 85 ? 1.542 3.690 7.548 1.00 98.25 85 HIS A O 1
ATOM 662 N N . PHE A 1 86 ? 1.137 3.724 5.336 1.00 97.94 86 PHE A N 1
ATOM 663 C CA . PHE A 1 86 ? 2.177 2.788 4.948 1.00 97.94 86 PHE A CA 1
ATOM 664 C C . PHE A 1 86 ? 3.323 3.534 4.271 1.00 97.94 86 PHE A C 1
ATOM 666 O O . PHE A 1 86 ? 3.120 4.220 3.265 1.00 97.94 86 PHE A O 1
ATOM 673 N N . VAL A 1 87 ? 4.528 3.343 4.805 1.00 97.69 87 VAL A N 1
ATOM 674 C CA . VAL A 1 87 ? 5.776 3.860 4.243 1.00 97.69 87 VAL A CA 1
ATOM 675 C C . VAL A 1 87 ? 6.739 2.696 4.065 1.00 97.69 87 VAL A C 1
ATOM 677 O O . VAL A 1 87 ? 7.163 2.081 5.045 1.00 97.69 87 VAL A O 1
ATOM 680 N N . GLY A 1 88 ? 7.088 2.359 2.825 1.00 95.88 88 GLY A N 1
ATOM 681 C CA . GLY A 1 88 ? 7.853 1.138 2.578 1.00 95.88 88 GLY A CA 1
ATOM 682 C C . GLY A 1 88 ? 8.054 0.785 1.116 1.00 95.88 88 GLY A C 1
ATOM 683 O O . GLY A 1 88 ? 7.953 1.622 0.229 1.00 95.88 88 GLY A O 1
ATOM 684 N N . LYS A 1 89 ? 8.368 -0.476 0.852 1.00 92.62 89 LYS A N 1
ATOM 685 C CA . LYS A 1 89 ? 8.592 -1.035 -0.474 1.00 92.62 89 LYS A CA 1
ATOM 686 C C . LYS A 1 89 ? 8.006 -2.439 -0.535 1.00 92.62 89 LYS A C 1
ATOM 688 O O . LYS A 1 89 ? 8.109 -3.218 0.408 1.00 92.62 89 LYS A O 1
ATOM 693 N N . MET A 1 90 ? 7.438 -2.769 -1.687 1.00 90.88 90 MET A N 1
ATOM 694 C CA . MET A 1 90 ? 7.006 -4.125 -2.008 1.00 90.88 90 MET A CA 1
ATOM 695 C C . MET A 1 90 ? 7.886 -4.679 -3.123 1.00 90.88 90 MET A C 1
ATOM 697 O O . MET A 1 90 ? 8.302 -3.949 -4.024 1.00 90.88 90 MET A O 1
ATOM 701 N N . SER A 1 91 ? 8.272 -5.948 -3.030 1.00 84.56 91 SER A N 1
ATOM 702 C CA . SER A 1 91 ? 9.149 -6.591 -4.011 1.00 84.56 91 SER A CA 1
ATOM 703 C C . SER A 1 91 ? 8.691 -8.014 -4.282 1.00 84.56 91 SER A C 1
ATOM 705 O O . SER A 1 91 ? 8.751 -8.881 -3.413 1.00 84.56 91 SER A O 1
ATOM 707 N N . THR A 1 92 ? 8.245 -8.262 -5.510 1.00 79.62 92 THR A N 1
ATOM 708 C CA . THR A 1 92 ? 7.871 -9.603 -5.957 1.00 79.62 92 THR A CA 1
ATOM 709 C C . THR A 1 92 ? 9.126 -10.429 -6.216 1.00 79.62 92 THR A C 1
ATOM 711 O O . THR A 1 92 ? 9.995 -10.057 -7.005 1.00 79.62 92 THR A O 1
ATOM 714 N N . GLN A 1 93 ? 9.232 -11.560 -5.531 1.00 75.44 93 GLN A N 1
ATOM 715 C CA . GLN A 1 93 ? 10.313 -12.520 -5.686 1.00 75.44 93 GLN A CA 1
ATOM 716 C C . GLN A 1 93 ? 10.056 -13.452 -6.877 1.00 75.44 93 GLN A C 1
ATOM 718 O O . GLN A 1 93 ? 8.928 -13.624 -7.335 1.00 75.44 93 GLN A O 1
ATOM 723 N N . GLY A 1 94 ? 11.109 -14.120 -7.362 1.00 68.69 94 GLY A N 1
ATOM 724 C CA . GLY A 1 94 ? 11.027 -15.029 -8.516 1.00 68.69 94 GLY A CA 1
ATOM 725 C C . GLY A 1 94 ? 10.111 -16.250 -8.329 1.00 68.69 94 GLY A C 1
ATOM 726 O O . GLY A 1 94 ? 9.829 -16.947 -9.296 1.00 68.69 94 GLY A O 1
ATOM 727 N N . ASN A 1 95 ? 9.632 -16.508 -7.108 1.00 77.00 95 ASN A N 1
ATOM 728 C CA . ASN A 1 95 ? 8.636 -17.536 -6.790 1.00 77.00 95 ASN A CA 1
ATOM 729 C C . ASN A 1 95 ? 7.184 -17.006 -6.788 1.00 77.00 95 ASN A C 1
ATOM 731 O O . ASN A 1 95 ? 6.277 -17.754 -6.434 1.00 77.00 95 ASN A O 1
ATOM 735 N N . GLY A 1 96 ? 6.964 -15.734 -7.140 1.00 73.50 96 GLY A N 1
ATOM 736 C CA . GLY A 1 96 ? 5.654 -15.078 -7.125 1.00 73.50 96 GLY A CA 1
ATOM 737 C C . GLY A 1 96 ? 5.212 -14.552 -5.755 1.00 73.50 96 GLY A C 1
ATOM 738 O O . GLY A 1 96 ? 4.147 -13.954 -5.662 1.00 73.50 96 GLY A O 1
ATOM 739 N N . SER A 1 97 ? 6.007 -14.7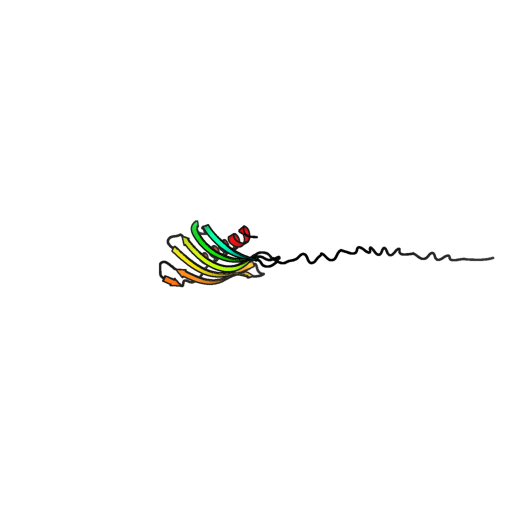38 -4.696 1.00 80.38 97 SER A N 1
ATOM 740 C CA . SER A 1 97 ? 5.731 -14.145 -3.384 1.00 80.38 97 SER A CA 1
ATOM 741 C C . SER A 1 97 ? 6.117 -12.672 -3.379 1.00 80.38 97 SER A C 1
ATOM 743 O O . SER A 1 97 ? 7.225 -12.328 -3.783 1.00 80.38 97 SER A O 1
ATOM 745 N N . THR A 1 98 ? 5.255 -11.810 -2.853 1.00 86.19 98 THR A N 1
ATOM 746 C CA . THR A 1 98 ? 5.590 -10.401 -2.619 1.00 86.19 98 THR A CA 1
ATOM 747 C C . THR A 1 98 ? 6.101 -10.229 -1.197 1.00 86.19 98 THR A C 1
ATOM 749 O O . THR A 1 98 ? 5.410 -10.561 -0.235 1.00 86.19 98 THR A O 1
ATOM 752 N N . ASP A 1 99 ? 7.330 -9.741 -1.079 1.00 90.00 99 ASP A N 1
ATOM 753 C CA . ASP A 1 99 ? 7.902 -9.295 0.184 1.00 90.00 99 ASP A CA 1
ATOM 754 C C . ASP A 1 99 ? 7.506 -7.841 0.447 1.00 90.00 99 ASP A C 1
ATOM 756 O O . ASP A 1 99 ? 7.411 -7.042 -0.491 1.00 90.00 99 ASP A O 1
ATOM 760 N N . ILE A 1 100 ? 7.255 -7.513 1.711 1.00 93.25 100 ILE A N 1
ATOM 761 C CA . ILE A 1 100 ? 6.797 -6.192 2.144 1.00 93.25 100 ILE A CA 1
ATOM 762 C C . ILE A 1 100 ? 7.742 -5.726 3.242 1.00 93.25 100 ILE A C 1
ATOM 764 O O . ILE A 1 100 ? 7.718 -6.253 4.353 1.00 93.25 100 ILE A O 1
ATOM 768 N N . ASP A 1 101 ? 8.549 -4.724 2.913 1.00 92.31 101 ASP A N 1
ATOM 769 C CA . ASP A 1 101 ? 9.487 -4.080 3.825 1.00 92.31 101 ASP A CA 1
ATOM 770 C C . ASP A 1 101 ? 9.011 -2.652 4.087 1.00 92.31 101 ASP A C 1
ATOM 772 O O . ASP A 1 101 ? 8.903 -1.846 3.161 1.00 92.31 101 ASP A O 1
ATOM 776 N N . GLY A 1 102 ? 8.665 -2.328 5.327 1.00 93.50 102 GLY A N 1
ATOM 777 C CA . GLY A 1 102 ? 8.137 -1.010 5.645 1.00 93.50 102 GLY A CA 1
ATOM 778 C C . GLY A 1 102 ? 7.493 -0.901 7.014 1.00 93.50 102 GLY A C 1
ATOM 779 O O . GLY A 1 102 ? 7.440 -1.852 7.794 1.00 93.50 102 GLY A O 1
ATOM 780 N N . LEU A 1 103 ? 6.990 0.299 7.275 1.00 96.38 103 LEU A N 1
ATOM 781 C CA . LEU A 1 103 ? 6.280 0.670 8.485 1.00 96.38 103 LEU A CA 1
ATOM 782 C C . LEU A 1 103 ? 4.803 0.885 8.163 1.00 96.38 103 LE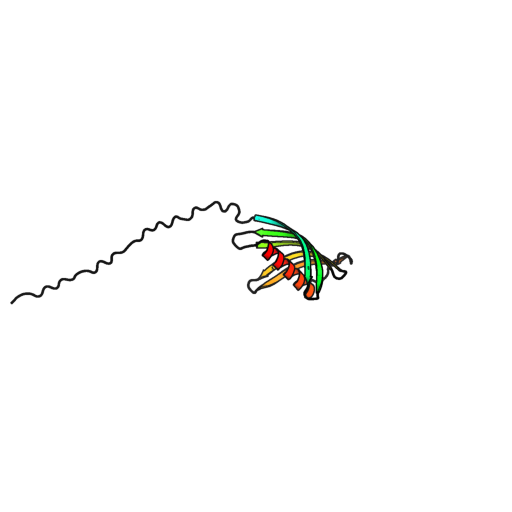U A C 1
ATOM 784 O O . LEU A 1 103 ? 4.466 1.504 7.153 1.00 96.38 103 LEU A O 1
ATOM 788 N N . LEU A 1 104 ? 3.936 0.415 9.054 1.00 97.50 104 LEU A N 1
ATOM 789 C CA . LEU A 1 104 ? 2.516 0.720 9.029 1.00 97.50 104 LEU A CA 1
ATOM 790 C C . LEU A 1 104 ? 2.122 1.413 10.327 1.00 97.50 104 LEU A C 1
ATOM 792 O O . LEU A 1 104 ? 2.274 0.863 11.419 1.00 97.50 104 LEU A O 1
ATOM 796 N N . GLU A 1 105 ? 1.613 2.628 10.206 1.00 97.69 105 GLU A N 1
ATOM 797 C CA . GLU A 1 105 ? 1.150 3.419 11.336 1.00 97.69 105 GLU A CA 1
ATOM 798 C C . GLU A 1 105 ? -0.372 3.476 11.356 1.00 97.69 105 GLU A C 1
ATOM 800 O O . GLU A 1 105 ? -1.015 3.788 10.357 1.00 97.69 105 GLU A O 1
ATOM 805 N N . ASP A 1 106 ? -0.957 3.207 12.516 1.00 97.00 106 ASP A N 1
ATOM 806 C CA . ASP A 1 106 ? -2.330 3.571 12.835 1.00 97.00 106 ASP A CA 1
ATOM 807 C C . ASP A 1 106 ? -2.363 5.059 13.185 1.00 97.00 106 ASP A C 1
ATOM 809 O O . ASP A 1 106 ? -1.943 5.475 14.270 1.00 97.00 106 ASP A O 1
ATOM 813 N N . VAL A 1 107 ? -2.847 5.861 12.238 1.00 97.06 107 VAL A N 1
ATO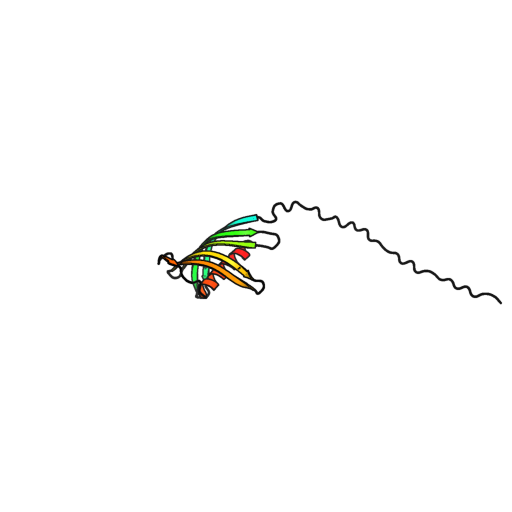M 814 C CA . VAL A 1 107 ? -2.843 7.325 12.315 1.00 97.06 107 VAL A CA 1
ATOM 815 C C . VAL A 1 107 ? -3.782 7.816 13.418 1.00 97.06 107 VAL A C 1
ATOM 817 O O . VAL A 1 107 ? -3.484 8.799 14.100 1.00 97.06 107 VAL A O 1
ATOM 820 N N . ILE A 1 108 ? -4.899 7.114 13.638 1.00 95.19 108 ILE A N 1
ATOM 821 C CA . ILE A 1 108 ? -5.893 7.469 14.659 1.00 95.19 108 ILE A CA 1
ATOM 822 C C . ILE A 1 108 ? -5.308 7.228 16.050 1.00 95.19 108 ILE A C 1
ATOM 824 O O . ILE A 1 108 ? -5.367 8.103 16.916 1.00 95.19 108 ILE A O 1
ATOM 828 N N . ASN A 1 109 ? -4.718 6.050 16.254 1.00 95.50 109 ASN A N 1
ATOM 829 C CA . ASN A 1 109 ? -4.211 5.625 17.557 1.00 95.50 109 ASN A CA 1
ATOM 830 C C . ASN A 1 109 ? -2.739 5.996 17.801 1.00 95.50 109 ASN A C 1
ATOM 832 O O . ASN A 1 109 ? -2.227 5.739 18.891 1.00 95.50 109 ASN A O 1
ATOM 836 N N . LYS A 1 110 ? -2.071 6.619 16.821 1.00 94.69 110 LYS A N 1
ATOM 837 C CA . LYS A 1 110 ? -0.678 7.095 16.876 1.00 94.69 110 LYS A CA 1
ATOM 838 C C . LYS A 1 110 ? 0.310 6.014 17.308 1.00 94.69 110 LYS A C 1
ATOM 840 O O . LYS A 1 110 ? 1.136 6.228 18.197 1.00 94.69 110 LYS A O 1
ATOM 845 N N . LYS A 1 111 ? 0.201 4.836 16.700 1.00 95.56 111 LYS A N 1
ATOM 846 C CA . LYS A 1 111 ? 1.078 3.699 16.991 1.00 95.56 111 LYS A CA 1
ATOM 847 C C . LYS A 1 111 ? 1.452 2.962 15.717 1.00 95.56 111 LYS A C 1
ATOM 849 O O . LYS A 1 111 ? 0.645 2.853 14.800 1.00 95.56 111 LYS A O 1
ATOM 854 N N . THR A 1 112 ? 2.645 2.389 15.705 1.00 96.12 112 THR A N 1
ATOM 855 C CA . THR A 1 112 ? 3.011 1.380 14.712 1.00 96.12 112 THR A CA 1
ATOM 856 C C . THR A 1 112 ? 2.210 0.107 14.963 1.00 96.12 112 THR A C 1
ATOM 858 O O . THR A 1 112 ? 2.002 -0.286 16.115 1.00 96.12 112 THR A O 1
ATOM 861 N N . ILE A 1 113 ? 1.761 -0.527 13.887 1.00 94.50 113 ILE A N 1
ATOM 862 C CA . ILE A 1 113 ? 1.087 -1.821 13.918 1.00 94.50 113 ILE A CA 1
ATOM 863 C C . ILE A 1 113 ? 1.795 -2.810 12.994 1.00 94.50 113 ILE A C 1
ATOM 865 O O . ILE A 1 113 ? 2.453 -2.422 12.029 1.00 94.50 113 ILE A O 1
ATOM 869 N N . ASP A 1 114 ? 1.653 -4.094 13.303 1.00 94.38 114 ASP A N 1
ATOM 870 C CA . ASP A 1 114 ? 2.203 -5.155 12.470 1.00 94.38 114 ASP A CA 1
ATOM 871 C C . ASP A 1 114 ? 1.433 -5.254 11.147 1.00 94.38 114 ASP A C 1
ATOM 873 O O . ASP A 1 114 ? 0.208 -5.123 11.104 1.00 94.38 114 ASP A O 1
ATOM 877 N N . ILE A 1 115 ? 2.156 -5.528 10.062 1.00 93.00 115 ILE A N 1
ATOM 878 C CA . ILE A 1 115 ? 1.558 -5.815 8.757 1.00 93.00 115 ILE A CA 1
ATOM 879 C C . ILE A 1 115 ? 1.140 -7.291 8.754 1.00 93.00 115 ILE A C 1
ATOM 881 O O . ILE A 1 115 ? 1.954 -8.182 8.492 1.00 93.00 115 ILE A O 1
ATOM 885 N N . ASP A 1 116 ? -0.118 -7.556 9.095 1.00 90.00 116 ASP A N 1
ATOM 886 C CA . ASP A 1 116 ? -0.699 -8.898 9.193 1.00 90.00 116 ASP A CA 1
ATOM 887 C C . ASP A 1 116 ? -1.312 -9.400 7.869 1.00 90.00 116 ASP A C 1
ATOM 889 O O . ASP A 1 116 ? -1.197 -8.759 6.830 1.00 90.00 116 ASP A O 1
ATOM 893 N N . GLY A 1 117 ? -1.930 -10.586 7.871 1.00 89.12 117 GLY A N 1
ATOM 894 C CA . GLY A 1 117 ? -2.414 -11.241 6.648 1.00 89.12 117 GLY A CA 1
ATOM 895 C C . GLY A 1 117 ? -3.420 -10.422 5.827 1.00 89.12 117 GLY A C 1
ATOM 896 O O . GLY A 1 117 ? -3.302 -10.373 4.599 1.00 89.12 117 GLY A O 1
ATOM 897 N N . ASP A 1 118 ? -4.367 -9.755 6.486 1.00 89.62 118 ASP A N 1
ATOM 898 C CA . ASP A 1 118 ? -5.391 -8.956 5.805 1.00 89.62 118 ASP A CA 1
ATOM 899 C C . ASP A 1 118 ? -4.759 -7.706 5.191 1.00 89.62 118 ASP A C 1
ATOM 901 O O . ASP A 1 118 ? -4.955 -7.411 4.007 1.00 89.62 118 ASP A O 1
ATOM 905 N N . MET A 1 119 ? -3.909 -7.022 5.960 1.00 92.31 119 MET A N 1
ATOM 906 C CA . MET A 1 119 ? -3.208 -5.841 5.477 1.00 92.31 119 MET A CA 1
ATOM 907 C C . MET A 1 119 ? -2.206 -6.165 4.364 1.00 92.31 119 MET A C 1
ATOM 909 O O . MET A 1 119 ? -2.127 -5.440 3.374 1.00 92.31 119 MET A O 1
ATOM 913 N N . LYS A 1 120 ? -1.474 -7.283 4.468 1.00 93.50 120 LYS A N 1
ATOM 914 C CA . LYS A 1 120 ? -0.592 -7.769 3.395 1.00 93.50 120 LYS A CA 1
ATOM 915 C C . LYS A 1 120 ? -1.370 -7.979 2.102 1.00 93.50 120 LYS A C 1
ATOM 917 O O . LYS A 1 120 ? -0.900 -7.576 1.045 1.00 93.50 120 LYS A O 1
ATOM 922 N N . THR A 1 121 ? -2.555 -8.580 2.184 1.00 94.00 121 THR A N 1
ATOM 923 C CA . THR A 1 121 ? -3.399 -8.832 1.010 1.00 94.00 121 THR A CA 1
ATOM 924 C C . THR A 1 121 ? -3.824 -7.524 0.342 1.00 94.00 121 THR A C 1
ATOM 926 O O . THR A 1 121 ? -3.696 -7.393 -0.874 1.00 94.00 121 THR A O 1
ATOM 929 N N . LEU A 1 122 ? -4.254 -6.531 1.129 1.00 94.62 122 LEU A N 1
ATOM 930 C CA . LEU A 1 122 ? -4.619 -5.207 0.619 1.00 94.62 122 LEU A CA 1
ATOM 931 C C . LEU A 1 122 ? -3.428 -4.487 -0.035 1.00 94.62 122 LEU A C 1
ATOM 933 O O . LEU A 1 122 ? -3.558 -3.958 -1.137 1.00 94.62 122 LEU A O 1
ATOM 937 N N . LEU A 1 123 ? -2.259 -4.494 0.612 1.00 95.12 123 LEU A N 1
ATOM 938 C CA . LEU A 1 123 ? -1.042 -3.874 0.081 1.00 95.12 123 LEU A CA 1
ATOM 939 C C . LEU A 1 123 ? -0.577 -4.541 -1.223 1.00 95.12 123 LEU A C 1
ATOM 941 O O . LEU A 1 123 ? -0.228 -3.844 -2.174 1.00 95.12 123 LEU A O 1
ATOM 945 N N . ILE A 1 124 ? -0.640 -5.872 -1.311 1.00 94.06 124 ILE A N 1
ATOM 946 C CA . ILE A 1 124 ? -0.339 -6.608 -2.548 1.00 94.06 124 ILE A CA 1
ATOM 947 C C . ILE A 1 124 ? -1.315 -6.215 -3.661 1.00 94.06 124 ILE A C 1
ATOM 949 O O . ILE A 1 124 ? -0.883 -5.958 -4.781 1.00 94.06 124 ILE A O 1
ATOM 953 N N . GLN A 1 125 ? -2.608 -6.091 -3.356 1.00 93.94 125 GLN A N 1
ATOM 954 C CA . GLN A 1 125 ? -3.607 -5.668 -4.337 1.00 93.94 125 GLN A CA 1
ATOM 955 C C . GLN A 1 125 ? -3.325 -4.250 -4.868 1.00 93.94 125 GLN A C 1
ATOM 957 O O . GLN A 1 125 ? -3.371 -4.021 -6.074 1.00 93.94 125 GLN A O 1
ATOM 962 N N . ILE A 1 126 ? -2.951 -3.318 -3.983 1.00 93.88 126 ILE A N 1
ATOM 963 C CA . ILE A 1 126 ? -2.504 -1.963 -4.351 1.00 93.88 126 ILE A CA 1
ATOM 964 C C . ILE A 1 126 ? -1.267 -2.025 -5.256 1.00 93.88 126 ILE A C 1
ATOM 966 O O . ILE A 1 126 ? -1.185 -1.301 -6.249 1.00 93.88 126 ILE A O 1
ATOM 970 N N . ASN A 1 127 ? -0.296 -2.882 -4.930 1.00 92.62 127 ASN A N 1
ATOM 971 C CA . ASN A 1 127 ? 0.916 -3.061 -5.726 1.00 92.62 127 ASN A CA 1
ATOM 972 C C . ASN A 1 127 ? 0.607 -3.560 -7.142 1.00 92.62 127 ASN A C 1
ATOM 974 O O . ASN A 1 127 ? 1.102 -2.991 -8.119 1.00 92.62 127 ASN A O 1
ATOM 978 N N . ASP A 1 128 ? -0.250 -4.568 -7.255 1.00 90.88 128 ASP A N 1
ATOM 979 C CA . ASP A 1 128 ? -0.659 -5.131 -8.538 1.00 90.88 128 ASP A CA 1
ATOM 980 C C . ASP A 1 128 ? -1.410 -4.099 -9.392 1.00 90.88 128 ASP A C 1
ATOM 982 O O . ASP A 1 128 ? -1.141 -3.982 -10.590 1.00 90.88 128 ASP A O 1
ATOM 986 N N . ASP A 1 129 ? -2.283 -3.290 -8.783 1.00 90.62 129 ASP A N 1
ATOM 987 C CA . ASP A 1 129 ? -2.995 -2.208 -9.469 1.00 90.62 129 ASP A CA 1
ATOM 988 C C . ASP A 1 129 ? -2.039 -1.113 -9.969 1.00 90.62 12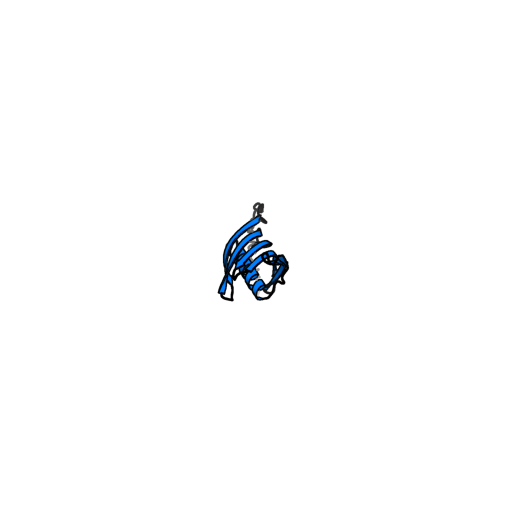9 ASP A C 1
ATOM 990 O O . ASP A 1 129 ? -2.166 -0.650 -11.107 1.00 90.62 129 ASP A O 1
ATOM 994 N N . VAL A 1 130 ? -1.042 -0.716 -9.168 1.00 89.94 130 VAL A N 1
ATOM 995 C CA . VAL A 1 130 ? -0.025 0.266 -9.587 1.00 89.94 130 VAL A CA 1
ATOM 996 C C . VAL A 1 130 ? 0.764 -0.245 -10.788 1.00 89.94 130 VAL A C 1
ATOM 998 O O . VAL A 1 130 ? 0.922 0.492 -11.766 1.00 89.94 130 VAL A O 1
ATOM 1001 N N . ILE A 1 131 ? 1.239 -1.494 -10.731 1.00 88.19 131 ILE A N 1
ATOM 1002 C CA . ILE A 1 131 ? 1.996 -2.117 -11.821 1.00 88.19 131 ILE A CA 1
ATOM 1003 C C . ILE A 1 131 ? 1.117 -2.208 -13.069 1.00 88.19 131 ILE A C 1
ATOM 1005 O O . ILE A 1 131 ? 1.508 -1.717 -14.127 1.00 88.19 131 ILE A O 1
ATOM 1009 N N . LYS A 1 132 ? -0.092 -2.763 -12.956 1.00 87.56 132 LYS A N 1
ATOM 1010 C CA . LYS A 1 132 ? -1.016 -2.951 -14.082 1.00 87.56 132 LYS A CA 1
ATOM 1011 C C . LYS A 1 132 ? -1.397 -1.641 -14.771 1.00 87.56 132 LYS A C 1
ATOM 1013 O O . LYS A 1 132 ? -1.484 -1.612 -15.993 1.00 87.56 132 LYS A O 1
ATOM 1018 N N . ASN A 1 133 ? -1.624 -0.571 -14.011 1.00 85.06 133 ASN A N 1
ATOM 1019 C CA . ASN A 1 133 ? -2.085 0.707 -14.562 1.00 85.06 133 ASN A CA 1
ATOM 1020 C C . ASN A 1 133 ? -0.962 1.566 -15.159 1.00 85.06 133 ASN A C 1
ATOM 1022 O O . ASN A 1 133 ? -1.248 2.604 -15.756 1.00 85.06 133 ASN A O 1
ATOM 1026 N N . ASN A 1 134 ? 0.303 1.177 -14.985 1.00 78.69 134 ASN A N 1
ATOM 1027 C CA . ASN A 1 134 ? 1.441 1.950 -15.480 1.00 78.69 134 ASN A CA 1
ATOM 1028 C C . ASN A 1 134 ? 2.372 1.158 -16.421 1.00 78.69 134 ASN A C 1
ATOM 1030 O O . ASN A 1 134 ? 3.270 1.780 -16.992 1.00 78.69 134 ASN A O 1
ATOM 1034 N N . SER A 1 135 ? 2.188 -0.164 -16.561 1.00 69.50 135 SER A N 1
ATOM 1035 C CA . SER A 1 135 ? 2.991 -1.037 -17.443 1.00 69.50 135 SER A CA 1
ATOM 1036 C C . SER A 1 135 ? 2.649 -0.892 -18.922 1.00 69.50 135 SER A C 1
ATOM 1038 O O . SER A 1 135 ? 1.500 -0.513 -19.240 1.00 69.50 135 SER A O 1
#

Foldseek 3Di:
DDDDDDDDDDPPPPPPPPPPPPPPPPPPPVVPQWDWDKDWDFDWDAFPVRKIWTKTDIWIWIQHPVAIATDWDFIWIDIPNWIKTWTWHWDQDPVRDIDTGTWIAGPVVGDTDDCDDRNVRVVVVVVVCVRVVRD

Organism: Chryseobacterium gallinarum (NCBI:txid1324352)

pLDDT: mean 79.19, std 21.43, range [33.91, 98.31]

Radius of gyration: 30.0 Å; chains: 1; bounding box: 57×64×93 Å

Sequence (135 aa):
MKKILLLTTVLSVASLYANTTIPTPEKGNYTAANAYKKIELDYTIKDVNGTTWHIYGWVDVSIGLGGISINHYDVHLVGGGNHYHFVGKMSTQGNGSTDIDGLLEDVINKKTIDIDGDMKTLLIQINDDVIKNNS